Protein AF-A0A940SS03-F1 (afdb_monomer_lite)

Sequence (107 aa):
MLNTKPYYAPQNDWSSNDYYSLHRYLHRLVLHADRKKDEIAQLDIQRMSDKTKVLLYCIISYYHLEQLFELVNLQKLTECKPLSEPLVLSSHGLKEENVYYKMNVMF

Structure (mmCIF, N/CA/C/O backbone):
data_AF-A0A940SS03-F1
#
_entry.id   AF-A0A940SS03-F1
#
loop_
_atom_site.group_PDB
_atom_site.id
_atom_site.type_symbol
_atom_site.label_atom_id
_atom_site.label_alt_id
_atom_site.label_comp_id
_atom_site.label_asym_id
_atom_site.label_entity_id
_atom_site.label_seq_id
_atom_site.pdbx_PDB_ins_code
_atom_site.Cartn_x
_atom_site.Cartn_y
_atom_site.Cartn_z
_atom_site.occupancy
_atom_site.B_iso_or_equ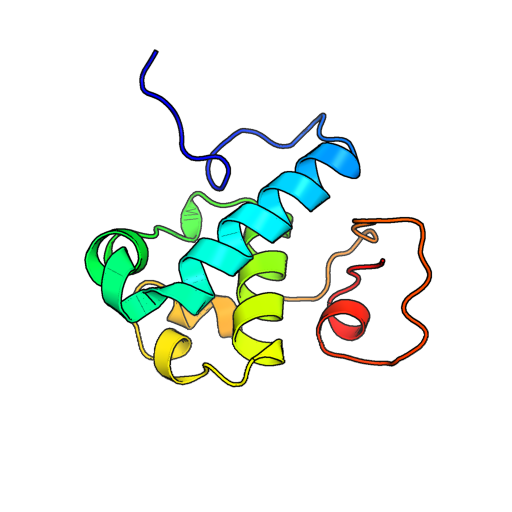iv
_atom_site.auth_seq_id
_atom_site.auth_comp_id
_atom_site.auth_asym_id
_atom_site.auth_atom_id
_atom_site.pdbx_PDB_model_num
ATOM 1 N N . MET A 1 1 ? 22.222 11.760 8.104 1.00 43.69 1 MET A N 1
ATOM 2 C CA . MET A 1 1 ? 21.082 11.686 7.165 1.00 43.69 1 MET A CA 1
ATOM 3 C C . MET A 1 1 ? 19.852 11.336 7.979 1.00 43.69 1 MET A C 1
ATOM 5 O O . MET A 1 1 ? 19.919 10.376 8.734 1.00 43.69 1 MET A O 1
ATOM 9 N N . LEU A 1 2 ? 18.779 12.128 7.912 1.00 47.31 2 LEU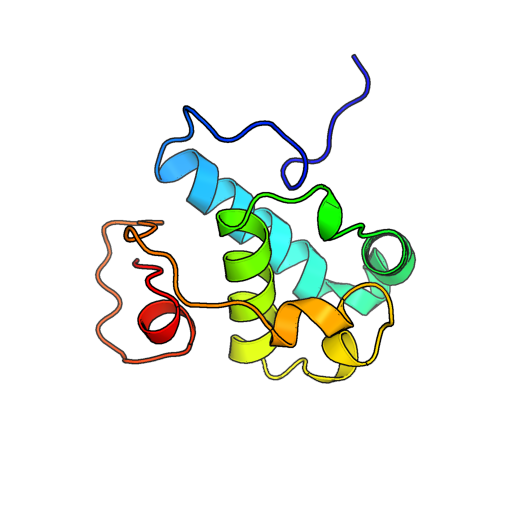 A N 1
ATOM 10 C CA . LEU A 1 2 ? 17.497 11.721 8.495 1.00 47.31 2 LEU A CA 1
ATOM 11 C C . LEU A 1 2 ? 17.102 10.391 7.840 1.00 47.31 2 LEU A C 1
ATOM 13 O O . LEU A 1 2 ? 16.962 10.341 6.619 1.00 47.31 2 LEU A O 1
ATOM 17 N N . ASN A 1 3 ? 17.006 9.321 8.638 1.00 66.00 3 ASN A N 1
ATOM 18 C CA . ASN A 1 3 ? 16.603 7.990 8.185 1.00 66.00 3 ASN A CA 1
ATOM 19 C C . ASN A 1 3 ? 15.208 8.087 7.562 1.00 66.00 3 ASN A C 1
ATOM 21 O O . ASN A 1 3 ? 14.194 8.056 8.261 1.00 66.00 3 ASN A O 1
ATOM 25 N N . THR A 1 4 ? 15.165 8.263 6.243 1.00 83.00 4 THR A N 1
ATOM 26 C CA . THR A 1 4 ? 13.914 8.343 5.497 1.00 83.00 4 THR A CA 1
ATOM 27 C C . THR A 1 4 ? 13.270 6.970 5.551 1.00 83.00 4 THR A C 1
ATOM 29 O O . THR A 1 4 ? 13.910 5.955 5.275 1.00 83.00 4 THR A O 1
ATOM 32 N N . LYS A 1 5 ? 12.008 6.930 5.974 1.00 90.88 5 LYS A N 1
ATOM 33 C CA . LYS A 1 5 ? 11.245 5.687 6.047 1.00 90.88 5 LYS A CA 1
ATOM 34 C C . LYS A 1 5 ? 11.166 5.055 4.651 1.00 90.88 5 LYS A C 1
ATOM 36 O O . LYS A 1 5 ? 11.014 5.791 3.677 1.00 90.88 5 LYS A O 1
ATOM 41 N N . PRO A 1 6 ? 11.225 3.717 4.533 1.00 91.88 6 PRO A N 1
ATOM 42 C CA . PRO A 1 6 ? 11.324 3.050 3.232 1.00 91.88 6 PRO A CA 1
ATOM 43 C C . PRO A 1 6 ? 10.145 3.371 2.301 1.00 91.88 6 PRO A C 1
ATOM 45 O O . PRO A 1 6 ? 10.321 3.464 1.093 1.00 91.88 6 PRO A O 1
ATOM 48 N N . TYR A 1 7 ? 8.960 3.631 2.856 1.00 94.38 7 TYR A N 1
ATOM 49 C CA . TYR A 1 7 ? 7.761 4.018 2.106 1.00 94.38 7 TYR A CA 1
ATOM 50 C C . TYR A 1 7 ? 7.753 5.479 1.599 1.00 94.38 7 TYR A C 1
ATOM 52 O O . TYR A 1 7 ? 6.839 5.864 0.877 1.00 94.38 7 TYR A O 1
ATOM 60 N N . TYR A 1 8 ? 8.764 6.287 1.939 1.00 95.06 8 TYR A N 1
ATOM 61 C CA . TYR A 1 8 ? 8.993 7.636 1.389 1.00 95.06 8 TYR A CA 1
ATOM 62 C C . TYR A 1 8 ? 10.307 7.757 0.608 1.00 95.06 8 TYR A C 1
ATOM 64 O O . TYR A 1 8 ? 10.654 8.846 0.151 1.00 95.06 8 TYR A O 1
ATOM 72 N N . ALA A 1 9 ? 11.077 6.675 0.495 1.00 93.06 9 ALA A N 1
ATOM 73 C CA . ALA A 1 9 ? 12.327 6.696 -0.248 1.00 93.06 9 ALA A CA 1
ATOM 74 C C . ALA A 1 9 ? 12.053 6.776 -1.765 1.00 93.06 9 ALA A C 1
ATOM 76 O O . ALA A 1 9 ? 11.053 6.218 -2.220 1.00 93.06 9 ALA A O 1
ATOM 77 N N . PRO A 1 10 ? 12.921 7.430 -2.561 1.00 92.50 10 PRO A N 1
ATOM 78 C CA . PRO A 1 10 ? 12.841 7.389 -4.022 1.00 92.50 10 PRO A CA 1
ATOM 79 C C . PRO A 1 10 ? 12.944 5.948 -4.542 1.00 92.50 10 PRO A C 1
ATOM 81 O O . PRO A 1 10 ? 13.801 5.197 -4.077 1.00 92.50 10 PRO A O 1
ATOM 84 N N . GLN A 1 11 ? 12.091 5.568 -5.501 1.00 92.75 11 GLN A N 1
ATOM 85 C CA . GLN A 1 11 ? 11.934 4.168 -5.947 1.00 92.75 11 GLN A CA 1
ATOM 86 C C . GLN A 1 11 ? 12.221 3.937 -7.435 1.00 92.75 11 GLN A C 1
ATOM 88 O O . GLN A 1 11 ? 11.828 2.909 -7.991 1.00 92.75 11 GLN A O 1
ATOM 93 N N . ASN A 1 12 ? 12.879 4.901 -8.084 1.00 90.25 12 ASN A N 1
ATOM 94 C CA . ASN A 1 12 ? 13.122 4.885 -9.528 1.00 90.25 12 ASN A CA 1
ATOM 95 C C . ASN A 1 12 ? 13.969 3.673 -9.956 1.00 90.25 12 ASN A C 1
ATOM 97 O O . ASN A 1 12 ? 13.684 3.083 -10.991 1.00 90.25 12 ASN A O 1
ATOM 101 N N . ASP A 1 13 ? 14.922 3.255 -9.114 1.00 91.56 13 ASP A N 1
ATOM 102 C CA . ASP A 1 13 ? 15.890 2.186 -9.413 1.00 91.56 13 ASP A CA 1
ATOM 103 C C . ASP A 1 13 ? 15.699 0.931 -8.545 1.00 91.56 13 ASP A C 1
ATOM 105 O O . ASP A 1 13 ? 16.620 0.143 -8.339 1.00 91.56 13 ASP A O 1
ATOM 109 N N . TRP A 1 14 ? 14.511 0.758 -7.965 1.00 94.44 14 TRP A N 1
ATOM 110 C CA . TRP A 1 14 ? 14.244 -0.366 -7.073 1.00 94.44 14 TRP A CA 1
ATOM 111 C C . TRP A 1 14 ? 14.075 -1.682 -7.828 1.00 94.44 14 TRP A C 1
ATOM 113 O O . TRP A 1 14 ? 13.307 -1.782 -8.788 1.00 94.44 14 TRP A O 1
ATOM 123 N N . SER A 1 15 ? 14.732 -2.717 -7.318 1.00 93.38 15 SER A N 1
ATOM 124 C CA . SER A 1 15 ? 14.577 -4.100 -7.757 1.00 93.38 15 SER A CA 1
ATOM 125 C C . SER A 1 15 ? 13.348 -4.764 -7.123 1.00 93.38 15 SER A C 1
ATOM 127 O O . SER A 1 15 ? 12.788 -4.276 -6.137 1.00 93.38 15 SER A O 1
ATOM 129 N N . SER A 1 16 ? 12.961 -5.942 -7.622 1.00 92.12 16 SER A N 1
ATOM 130 C CA . SER A 1 16 ? 11.926 -6.770 -6.981 1.00 92.12 16 SER A CA 1
ATOM 131 C C . SER A 1 16 ? 12.225 -7.054 -5.505 1.00 92.12 16 SER A C 1
ATOM 133 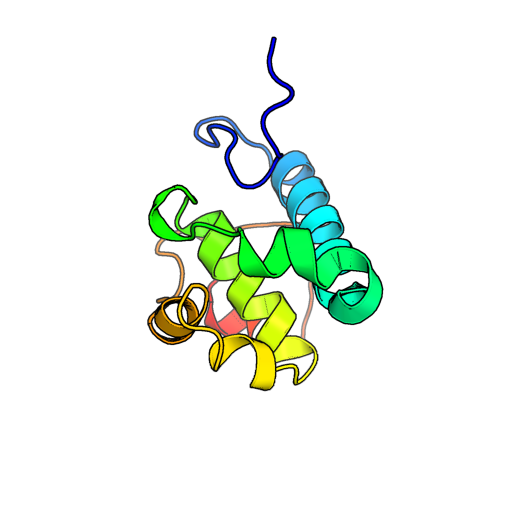O O . SER A 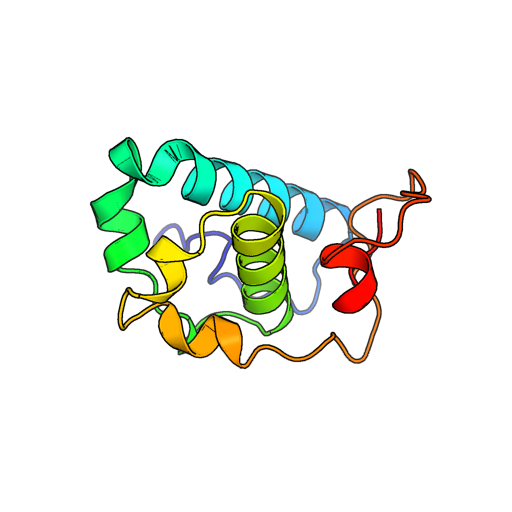1 16 ? 11.314 -7.036 -4.683 1.00 92.12 16 SER A O 1
ATOM 135 N N . ASN A 1 17 ? 13.499 -7.235 -5.136 1.00 92.31 17 ASN A N 1
ATOM 136 C CA . ASN A 1 17 ? 13.897 -7.480 -3.747 1.00 92.31 17 ASN A CA 1
ATOM 137 C C . ASN A 1 17 ? 13.675 -6.257 -2.843 1.00 92.31 17 ASN A C 1
ATOM 139 O O . ASN A 1 17 ? 13.325 -6.412 -1.667 1.00 92.31 17 ASN A O 1
ATOM 143 N N . ASP A 1 18 ? 13.847 -5.048 -3.381 1.00 94.81 18 ASP A N 1
ATOM 144 C CA . ASP A 1 18 ? 13.588 -3.805 -2.650 1.00 94.81 18 ASP A CA 1
ATOM 145 C C . ASP A 1 18 ? 12.088 -3.647 -2.392 1.00 94.81 18 ASP A C 1
ATOM 147 O O . ASP A 1 18 ? 11.669 -3.413 -1.255 1.00 94.81 18 ASP A O 1
ATOM 151 N N . TYR A 1 19 ? 11.260 -3.887 -3.414 1.00 95.06 19 TYR A N 1
ATOM 152 C CA . TYR A 1 19 ? 9.804 -3.870 -3.264 1.00 95.06 19 TYR A CA 1
ATOM 153 C C . TYR A 1 19 ? 9.289 -4.988 -2.359 1.00 95.06 19 TYR A C 1
ATOM 155 O O . TYR A 1 19 ? 8.377 -4.748 -1.570 1.00 95.06 19 TYR A O 1
ATOM 163 N N . TYR A 1 20 ? 9.891 -6.176 -2.394 1.00 93.69 20 TYR A N 1
ATOM 164 C CA . TYR A 1 20 ? 9.580 -7.248 -1.451 1.00 93.69 20 TYR A CA 1
ATOM 165 C C . TYR A 1 20 ? 9.918 -6.847 -0.010 1.00 93.69 20 TYR A C 1
ATOM 167 O O . TYR A 1 20 ? 9.133 -7.057 0.917 1.00 93.69 20 TYR A O 1
ATOM 175 N N . SER A 1 21 ? 11.066 -6.200 0.195 1.00 93.94 21 SER A N 1
ATOM 176 C CA . SER A 1 21 ? 11.472 -5.691 1.508 1.00 93.94 21 SER A CA 1
ATOM 177 C C . SER A 1 21 ? 10.535 -4.588 2.008 1.00 93.94 21 SER A C 1
ATOM 179 O O . SER A 1 21 ? 10.152 -4.597 3.184 1.00 93.94 21 SER A O 1
ATOM 181 N N . LEU A 1 22 ? 10.109 -3.680 1.122 1.00 96.12 22 LEU A N 1
ATOM 182 C CA . LEU A 1 22 ? 9.088 -2.675 1.417 1.00 96.12 22 LEU A CA 1
ATOM 183 C C . LEU A 1 22 ? 7.746 -3.326 1.753 1.00 96.12 22 LEU A C 1
ATOM 185 O O . LEU A 1 22 ? 7.142 -2.962 2.759 1.00 96.12 22 LEU A O 1
ATOM 189 N N . HIS A 1 23 ? 7.293 -4.297 0.961 1.00 95.38 23 HIS A N 1
ATOM 190 C CA . HIS A 1 23 ? 6.049 -5.025 1.208 1.00 95.38 23 HIS A CA 1
ATOM 191 C C . HIS A 1 23 ? 6.056 -5.646 2.604 1.00 95.38 23 HIS A C 1
ATOM 193 O O . HIS A 1 23 ? 5.161 -5.364 3.395 1.00 95.38 23 HIS A O 1
ATOM 199 N N . ARG A 1 24 ? 7.127 -6.357 2.981 1.00 93.62 24 ARG A N 1
ATOM 200 C CA . ARG A 1 24 ? 7.291 -6.905 4.340 1.00 93.62 24 ARG A CA 1
ATOM 201 C C . ARG A 1 24 ? 7.310 -5.831 5.425 1.00 93.62 24 ARG A C 1
ATOM 203 O O . ARG A 1 24 ? 6.851 -6.075 6.541 1.00 93.62 24 ARG A O 1
ATOM 210 N N . TYR A 1 25 ? 7.879 -4.662 5.140 1.00 94.44 25 TYR A N 1
ATOM 211 C CA . TYR A 1 25 ? 7.879 -3.541 6.075 1.00 94.44 25 TYR A CA 1
ATOM 212 C C . TYR A 1 25 ? 6.461 -3.009 6.308 1.00 94.44 25 TYR A C 1
ATOM 214 O O . TYR A 1 25 ? 6.029 -2.925 7.458 1.00 94.44 25 TYR A O 1
ATOM 222 N N . LEU A 1 26 ? 5.744 -2.685 5.231 1.00 95.50 26 LEU A N 1
ATOM 223 C CA . LEU A 1 26 ? 4.368 -2.184 5.269 1.00 95.50 26 LEU A CA 1
ATOM 224 C C . LEU A 1 26 ? 3.425 -3.203 5.908 1.00 95.50 26 LEU A C 1
ATOM 226 O O . LEU A 1 26 ? 2.567 -2.843 6.705 1.00 95.50 26 LEU A O 1
ATOM 230 N N . HIS A 1 27 ? 3.641 -4.483 5.622 1.00 94.12 27 HIS A N 1
ATOM 231 C CA . HIS A 1 27 ? 2.872 -5.585 6.181 1.00 94.12 27 HIS A CA 1
ATOM 232 C C . HIS A 1 27 ? 2.958 -5.616 7.708 1.00 94.12 27 HIS A C 1
ATOM 234 O O . HIS A 1 27 ? 1.935 -5.600 8.389 1.00 94.12 27 HIS A O 1
ATOM 240 N N . ARG A 1 28 ? 4.174 -5.517 8.262 1.00 92.75 28 ARG A N 1
ATOM 241 C CA . ARG A 1 28 ? 4.377 -5.383 9.714 1.00 92.75 28 ARG A CA 1
ATOM 242 C C . ARG A 1 28 ? 3.800 -4.090 10.279 1.00 92.75 28 ARG A C 1
ATOM 244 O O . ARG A 1 28 ? 3.343 -4.096 11.417 1.00 92.75 28 ARG A O 1
ATOM 251 N N . LEU A 1 29 ? 3.867 -2.987 9.532 1.00 93.00 29 LEU A N 1
ATOM 252 C CA . LEU A 1 29 ? 3.315 -1.705 9.970 1.00 93.00 29 LEU A CA 1
ATOM 253 C C . LEU A 1 29 ? 1.796 -1.808 10.160 1.00 93.00 29 LEU A C 1
ATOM 255 O O . LEU A 1 29 ? 1.294 -1.428 11.213 1.00 93.00 29 LEU A O 1
ATOM 259 N N . VAL A 1 30 ? 1.099 -2.374 9.172 1.00 92.81 30 VAL A N 1
ATOM 260 C CA . VAL A 1 30 ? -0.362 -2.524 9.158 1.00 92.81 30 VAL A CA 1
ATOM 261 C C . VAL A 1 30 ? -0.836 -3.579 10.160 1.00 92.81 30 VAL A C 1
ATOM 263 O O . VAL A 1 30 ? -1.714 -3.296 10.968 1.00 92.81 30 VAL A O 1
ATOM 266 N N . LEU A 1 31 ? -0.236 -4.774 10.180 1.00 90.44 31 LEU A N 1
ATOM 267 C CA . LEU A 1 31 ? -0.675 -5.850 11.084 1.00 90.44 31 LEU A CA 1
ATOM 268 C C . LEU A 1 31 ? -0.372 -5.586 12.564 1.00 90.44 31 LEU A C 1
ATOM 270 O O . LEU A 1 31 ? -0.932 -6.240 13.441 1.00 90.44 31 LEU A O 1
ATOM 274 N N . HIS A 1 32 ? 0.513 -4.637 12.864 1.00 89.06 32 HIS A N 1
ATOM 275 C CA . HIS A 1 32 ? 0.779 -4.187 14.229 1.00 89.06 32 HIS A CA 1
ATOM 276 C C . HIS A 1 32 ? 0.246 -2.776 14.484 1.00 89.06 32 HIS A C 1
ATOM 278 O O . HIS A 1 32 ? 0.828 -2.049 15.295 1.00 89.06 32 HIS A O 1
ATOM 284 N N . ALA A 1 33 ? -0.853 -2.401 13.820 1.00 77.94 33 ALA A N 1
ATOM 285 C CA . ALA A 1 33 ? -1.461 -1.079 13.921 1.00 77.94 33 ALA A CA 1
ATOM 286 C C . ALA A 1 33 ? -1.670 -0.617 15.369 1.00 77.94 33 ALA A C 1
ATOM 288 O O . ALA A 1 33 ? -1.310 0.510 15.686 1.00 77.94 33 ALA A O 1
ATOM 289 N N . ASP A 1 34 ? -2.097 -1.486 16.288 1.00 80.56 34 ASP A N 1
ATOM 290 C CA . ASP A 1 34 ? -2.279 -1.116 17.703 1.00 80.56 34 ASP A CA 1
ATOM 291 C C . ASP A 1 34 ? -0.997 -0.576 18.359 1.00 80.56 34 ASP A C 1
ATOM 293 O O . ASP A 1 34 ? -1.026 0.364 19.154 1.00 80.56 34 ASP A O 1
ATOM 297 N N . ARG A 1 35 ? 0.160 -1.144 17.993 1.00 86.00 35 ARG A N 1
ATOM 298 C CA . ARG A 1 35 ? 1.488 -0.730 18.486 1.00 86.00 35 ARG A CA 1
ATOM 299 C C . ARG A 1 35 ? 2.128 0.358 17.626 1.00 86.00 35 ARG A C 1
ATOM 301 O O . ARG A 1 35 ? 3.142 0.931 18.020 1.00 86.00 35 ARG A O 1
ATOM 308 N N . LYS A 1 36 ? 1.587 0.597 16.432 1.00 87.12 36 LYS A N 1
ATOM 309 C CA . LYS A 1 36 ? 2.112 1.510 15.408 1.00 87.12 36 LYS A CA 1
ATOM 310 C C . LYS A 1 36 ? 1.142 2.635 15.059 1.00 87.12 36 LYS A C 1
ATOM 312 O O . LYS A 1 36 ? 1.363 3.337 14.078 1.00 87.12 36 LYS A O 1
ATOM 317 N N . LYS A 1 37 ? 0.113 2.842 15.881 1.00 85.69 37 LYS A N 1
ATOM 318 C CA . LYS A 1 37 ? -0.977 3.794 15.645 1.00 85.69 37 LYS A CA 1
ATOM 319 C C . LYS A 1 37 ? -0.475 5.206 15.354 1.00 85.69 37 LYS A C 1
ATOM 321 O O . LYS A 1 37 ? -0.968 5.836 14.430 1.00 85.69 37 LYS A O 1
ATOM 326 N N . ASP A 1 38 ? 0.556 5.656 16.071 1.00 87.19 38 ASP A N 1
ATOM 327 C CA . ASP A 1 38 ? 1.120 6.996 15.895 1.00 87.19 38 ASP A CA 1
ATOM 328 C C . ASP A 1 38 ? 1.815 7.124 14.533 1.00 87.19 38 ASP A C 1
ATOM 330 O O . ASP A 1 38 ? 1.703 8.146 13.866 1.00 87.19 38 ASP A O 1
ATOM 334 N N . GLU A 1 39 ? 2.490 6.061 14.084 1.00 91.44 39 GLU A N 1
ATOM 335 C CA . GLU A 1 39 ? 3.125 6.013 12.765 1.00 91.44 39 GLU A CA 1
ATOM 336 C C . GLU A 1 39 ? 2.072 5.959 11.651 1.00 91.44 39 GLU A C 1
ATOM 338 O O . GLU A 1 39 ? 2.204 6.678 10.665 1.00 91.44 39 GLU A O 1
ATOM 343 N N . ILE A 1 40 ? 1.003 5.175 11.834 1.00 91.50 40 ILE A N 1
ATOM 344 C CA . ILE A 1 40 ? -0.121 5.076 10.891 1.00 91.50 40 ILE A CA 1
ATOM 345 C C . ILE A 1 40 ? -0.864 6.411 10.764 1.00 91.50 40 ILE A C 1
ATOM 347 O O . ILE A 1 40 ? -1.140 6.845 9.648 1.00 91.50 40 ILE A O 1
ATOM 351 N N . ALA A 1 41 ? -1.143 7.090 11.877 1.00 89.31 41 ALA A N 1
ATOM 352 C CA . ALA A 1 41 ? -1.826 8.384 11.891 1.00 89.31 41 ALA A CA 1
ATOM 353 C C . ALA A 1 41 ? -1.004 9.504 11.225 1.00 89.31 41 ALA A C 1
ATOM 355 O O . ALA A 1 41 ? -1.566 10.488 10.751 1.00 89.31 41 ALA A O 1
ATOM 356 N N . GLN A 1 42 ? 0.322 9.351 11.171 1.00 90.44 42 GLN A N 1
ATOM 357 C CA . GLN A 1 42 ? 1.249 10.296 10.540 1.00 90.44 42 GLN A CA 1
ATOM 358 C C . GLN A 1 42 ? 1.608 9.929 9.092 1.00 90.44 42 GLN A C 1
ATOM 360 O O . GLN A 1 42 ? 2.437 10.606 8.476 1.00 90.44 42 GLN A O 1
ATOM 365 N N . LEU A 1 43 ? 1.034 8.857 8.533 1.00 94.12 43 LEU A N 1
ATOM 366 C CA . LEU A 1 43 ? 1.256 8.529 7.129 1.00 94.12 43 LEU A CA 1
ATOM 367 C C . LEU A 1 43 ? 0.676 9.626 6.239 1.00 94.12 43 LEU A C 1
ATOM 369 O O . LEU A 1 43 ? -0.496 9.973 6.337 1.00 94.12 43 LEU A O 1
ATOM 373 N N . ASP A 1 44 ? 1.505 10.123 5.336 1.00 94.62 44 ASP A N 1
ATOM 374 C CA . ASP A 1 44 ? 1.165 11.074 4.297 1.00 94.62 44 ASP A CA 1
ATOM 375 C C . ASP A 1 44 ? 1.279 10.359 2.953 1.00 94.62 44 ASP A C 1
ATOM 377 O O . ASP A 1 44 ? 2.345 10.266 2.336 1.00 94.62 44 ASP A O 1
ATOM 381 N N . ILE A 1 45 ? 0.151 9.819 2.505 1.00 94.69 45 ILE A N 1
ATOM 382 C CA . ILE A 1 45 ? 0.070 9.061 1.259 1.00 94.69 45 ILE A CA 1
ATOM 383 C C . ILE A 1 45 ? 0.391 9.914 0.026 1.00 94.69 45 ILE A C 1
ATOM 385 O O . ILE A 1 45 ? 0.736 9.351 -1.010 1.00 94.69 45 ILE A O 1
ATOM 389 N N . GLN A 1 46 ? 0.331 11.250 0.100 1.00 93.06 46 GLN A N 1
ATOM 390 C CA . GLN A 1 46 ? 0.652 12.111 -1.046 1.00 93.06 46 GLN A CA 1
ATOM 391 C C . GLN A 1 46 ? 2.145 12.087 -1.381 1.00 93.06 46 GLN A C 1
ATOM 393 O O . GLN A 1 46 ? 2.523 12.287 -2.533 1.00 93.06 46 GLN A O 1
ATOM 398 N N . ARG A 1 47 ? 2.991 11.791 -0.390 1.00 94.00 47 ARG A N 1
ATOM 399 C CA . ARG A 1 47 ? 4.446 11.663 -0.550 1.00 94.00 47 ARG A CA 1
ATOM 400 C C . ARG A 1 47 ? 4.893 10.275 -0.996 1.00 94.00 47 ARG A C 1
ATOM 402 O O . ARG A 1 47 ? 6.076 10.073 -1.257 1.00 94.00 47 ARG A O 1
ATOM 409 N N . MET A 1 48 ? 3.976 9.313 -1.034 1.00 95.19 48 MET A N 1
ATOM 410 C CA . MET A 1 48 ? 4.264 7.943 -1.440 1.00 95.19 48 MET A CA 1
ATOM 411 C C . MET A 1 48 ? 4.206 7.803 -2.961 1.00 95.19 48 MET A C 1
ATOM 413 O O . MET A 1 48 ? 3.381 8.430 -3.630 1.00 95.19 48 MET A O 1
ATOM 417 N N . SER A 1 49 ? 5.039 6.916 -3.503 1.00 95.62 49 SER A N 1
ATOM 418 C CA . SER A 1 49 ? 4.896 6.463 -4.887 1.00 95.62 49 SER A CA 1
ATOM 419 C C . SER A 1 49 ? 3.588 5.691 -5.076 1.00 95.62 49 SER A C 1
ATOM 421 O O . SER A 1 49 ? 3.049 5.113 -4.126 1.00 95.62 49 SER A O 1
ATOM 423 N N . ASP A 1 50 ? 3.112 5.593 -6.314 1.00 95.50 50 ASP A N 1
ATOM 424 C CA . ASP A 1 50 ? 1.906 4.815 -6.613 1.00 95.50 50 ASP A CA 1
ATOM 425 C C . ASP A 1 50 ? 2.087 3.329 -6.288 1.00 95.50 50 ASP A C 1
ATOM 427 O O . ASP A 1 50 ? 1.197 2.719 -5.703 1.00 95.50 50 ASP A O 1
ATOM 431 N N . LYS A 1 51 ? 3.282 2.772 -6.525 1.00 96.62 51 LYS A N 1
ATOM 432 C CA . LYS A 1 51 ? 3.637 1.404 -6.110 1.00 96.62 51 LYS A CA 1
ATOM 433 C C . LYS A 1 51 ? 3.479 1.208 -4.599 1.00 96.62 51 LYS A C 1
ATOM 435 O O . LYS A 1 51 ? 2.923 0.206 -4.164 1.00 96.62 51 LYS A O 1
ATOM 440 N N . THR A 1 52 ? 3.902 2.178 -3.789 1.00 97.19 52 THR A N 1
ATOM 441 C CA . THR A 1 52 ? 3.765 2.112 -2.324 1.00 97.19 52 THR A CA 1
ATOM 442 C C . THR A 1 52 ? 2.309 2.204 -1.883 1.00 97.19 52 THR A C 1
ATOM 444 O O . THR A 1 52 ? 1.884 1.411 -1.043 1.00 97.19 52 THR A O 1
ATOM 447 N N . LYS A 1 53 ? 1.534 3.132 -2.462 1.00 97.75 53 LYS A N 1
ATOM 448 C CA . LYS A 1 53 ? 0.095 3.264 -2.178 1.00 97.75 53 LYS A CA 1
ATOM 449 C C . LYS A 1 53 ? -0.646 1.971 -2.512 1.00 97.75 53 LYS A C 1
ATOM 451 O O . LYS A 1 53 ? -1.411 1.479 -1.688 1.00 97.75 53 LYS A O 1
ATOM 456 N N . VAL A 1 54 ? -0.357 1.386 -3.676 1.00 97.62 54 VAL A N 1
ATOM 457 C CA . VAL A 1 54 ? -0.939 0.114 -4.115 1.00 97.62 54 VAL A CA 1
ATOM 458 C C . VAL A 1 54 ? -0.573 -1.022 -3.165 1.00 97.62 54 VAL A C 1
ATOM 460 O O . VAL A 1 54 ? -1.465 -1.760 -2.754 1.00 97.62 54 VAL A O 1
ATOM 463 N N . LEU A 1 55 ? 0.694 -1.152 -2.754 1.00 97.12 55 LEU A N 1
ATOM 464 C CA . LEU A 1 55 ? 1.090 -2.171 -1.776 1.00 97.12 55 LEU A CA 1
ATOM 465 C C . LEU A 1 55 ? 0.340 -2.009 -0.451 1.00 97.12 55 LEU A C 1
ATOM 467 O O . LEU A 1 55 ? -0.147 -2.995 0.098 1.00 97.12 55 LEU A O 1
ATOM 471 N N . LEU A 1 56 ? 0.217 -0.778 0.047 1.00 97.00 56 LEU A N 1
ATOM 472 C CA . LEU A 1 56 ? -0.488 -0.493 1.292 1.00 97.00 56 LEU A CA 1
ATOM 473 C C . LEU A 1 56 ? -1.984 -0.830 1.182 1.00 97.00 56 LEU A C 1
ATOM 475 O O . LEU A 1 56 ? -2.514 -1.522 2.050 1.00 97.00 56 LEU A O 1
ATOM 479 N N . TYR A 1 57 ? -2.634 -0.429 0.086 1.00 97.50 57 TYR A N 1
ATOM 480 C CA . TYR A 1 57 ? -4.019 -0.794 -0.223 1.00 97.50 57 TYR A CA 1
ATOM 481 C C . TYR A 1 57 ? -4.213 -2.315 -0.293 1.00 97.50 57 TYR A C 1
ATOM 483 O O . TYR A 1 57 ? -5.149 -2.843 0.313 1.00 97.50 57 TYR A O 1
ATOM 491 N N . CYS A 1 58 ? -3.316 -3.030 -0.983 1.00 95.88 58 CYS A N 1
ATOM 492 C CA . CYS A 1 58 ? -3.385 -4.485 -1.106 1.00 95.88 58 CYS A CA 1
ATOM 493 C C . CYS A 1 58 ? -3.267 -5.168 0.257 1.00 95.88 58 CYS A C 1
ATOM 495 O O . CYS A 1 58 ? -4.038 -6.076 0.540 1.00 95.88 58 CYS A O 1
ATOM 497 N N . ILE A 1 59 ? -2.341 -4.730 1.115 1.00 95.75 59 ILE A N 1
ATOM 498 C CA . ILE A 1 59 ? -2.171 -5.296 2.459 1.00 95.75 59 ILE A CA 1
ATOM 499 C C . ILE A 1 59 ? -3.438 -5.079 3.292 1.00 95.75 59 ILE A C 1
ATOM 501 O O . ILE A 1 59 ? -3.962 -6.041 3.844 1.00 95.75 59 ILE A O 1
ATOM 505 N N . ILE A 1 60 ? -3.950 -3.848 3.364 1.00 95.69 60 ILE A N 1
ATOM 506 C CA . ILE A 1 60 ? -5.140 -3.531 4.170 1.00 95.69 60 ILE A CA 1
ATOM 507 C C . ILE A 1 60 ? -6.347 -4.355 3.697 1.00 95.69 60 ILE A C 1
ATOM 509 O O . ILE A 1 60 ? -7.018 -4.985 4.513 1.00 95.69 60 ILE A O 1
ATOM 513 N N . SER A 1 61 ? -6.573 -4.409 2.383 1.00 95.75 61 SER A N 1
ATOM 514 C CA . SER A 1 61 ? -7.717 -5.114 1.791 1.00 95.75 61 SER A CA 1
ATOM 515 C C . SER A 1 61 ? -7.595 -6.636 1.897 1.00 95.75 61 SER A C 1
ATOM 517 O O . SER A 1 61 ? -8.584 -7.323 2.120 1.00 95.75 61 SER A O 1
ATOM 519 N N . TYR A 1 62 ? -6.385 -7.186 1.751 1.00 94.00 62 TYR A N 1
ATOM 520 C CA . TYR A 1 62 ? -6.153 -8.631 1.842 1.00 94.00 62 TYR A CA 1
ATOM 521 C C . TYR A 1 62 ? -6.423 -9.177 3.249 1.00 94.00 62 TYR A C 1
ATOM 523 O O . TYR A 1 62 ? -6.852 -10.317 3.392 1.00 94.00 62 TYR A O 1
ATOM 531 N N . TYR A 1 63 ? -6.164 -8.373 4.285 1.00 93.12 63 TYR A N 1
ATOM 532 C CA . TYR A 1 63 ? -6.375 -8.756 5.684 1.00 93.12 63 TYR A CA 1
ATOM 533 C C . TYR A 1 63 ? -7.708 -8.280 6.269 1.00 93.12 63 TYR A C 1
ATOM 535 O O . TYR A 1 63 ? -7.910 -8.452 7.469 1.00 93.12 63 TYR A O 1
ATOM 543 N N . HIS A 1 64 ? -8.600 -7.709 5.454 1.00 93.50 64 HIS A N 1
ATOM 544 C CA . HIS A 1 64 ? -9.891 -7.176 5.901 1.00 93.50 64 HIS A CA 1
ATOM 545 C C . HIS A 1 64 ? -9.754 -6.171 7.059 1.00 93.50 64 HIS A C 1
ATOM 547 O O . HIS A 1 64 ? -10.364 -6.311 8.120 1.00 93.50 64 HIS A O 1
ATOM 553 N N . LEU A 1 65 ? -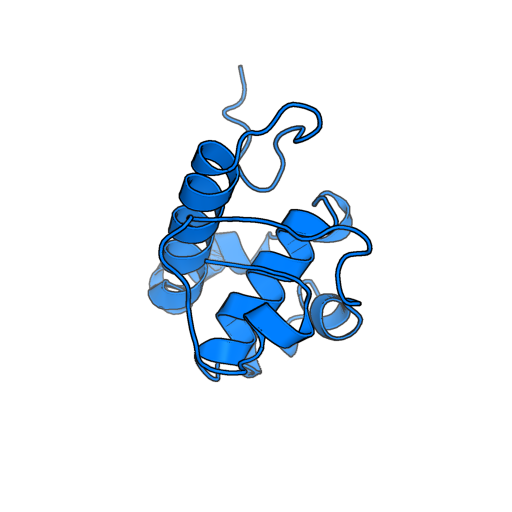8.863 -5.189 6.877 1.00 93.31 65 LEU A N 1
ATOM 554 C CA . LEU A 1 65 ? -8.607 -4.108 7.835 1.00 93.31 65 LEU A CA 1
ATOM 555 C C . LEU A 1 65 ? -9.212 -2.778 7.358 1.00 93.31 65 LEU A C 1
ATOM 557 O O . LEU A 1 65 ? -8.594 -1.719 7.508 1.00 93.31 65 LEU A O 1
ATOM 561 N N . GLU A 1 66 ? -10.398 -2.820 6.750 1.00 92.88 66 GLU A N 1
ATOM 562 C CA . GLU A 1 66 ? -11.047 -1.680 6.094 1.00 92.88 66 GLU A CA 1
ATOM 563 C C . GLU A 1 66 ? -11.267 -0.480 7.028 1.00 92.88 66 GLU A C 1
ATOM 565 O O . GLU A 1 66 ? -11.274 0.653 6.550 1.00 92.88 66 GLU A O 1
ATOM 570 N N . GLN A 1 67 ? -11.326 -0.684 8.349 1.00 92.56 67 GLN A N 1
ATOM 571 C CA . GLN A 1 67 ? -11.373 0.400 9.338 1.00 92.56 67 GLN A CA 1
ATOM 572 C C . GLN A 1 67 ? -10.190 1.376 9.219 1.00 92.56 67 GLN A C 1
ATOM 574 O O . GLN A 1 67 ? -10.294 2.541 9.592 1.00 92.56 67 GLN A O 1
ATOM 579 N N . LEU A 1 68 ? -9.050 0.937 8.673 1.00 92.88 68 LEU A N 1
ATOM 580 C CA . LEU A 1 68 ? -7.914 1.823 8.416 1.00 92.88 68 LEU A CA 1
ATOM 581 C C . LEU A 1 68 ? -8.209 2.834 7.300 1.00 92.88 68 LEU A C 1
ATOM 583 O O . LEU A 1 68 ? -7.630 3.918 7.311 1.00 92.88 68 LEU A O 1
ATOM 587 N N . PHE A 1 69 ? -9.115 2.528 6.369 1.00 94.81 69 PHE A N 1
ATOM 588 C CA . PHE A 1 69 ? -9.544 3.468 5.330 1.00 94.81 69 PHE A CA 1
ATOM 589 C C . PHE A 1 69 ? -10.488 4.558 5.854 1.00 94.81 69 PHE A C 1
ATOM 591 O O . PHE A 1 69 ? -10.680 5.564 5.174 1.00 94.81 69 PHE A O 1
ATOM 598 N N . GLU A 1 70 ? -11.036 4.411 7.061 1.00 92.94 70 GLU A N 1
ATOM 599 C CA . GLU A 1 70 ? -11.827 5.462 7.717 1.00 92.94 70 GLU A CA 1
ATOM 600 C C . GLU A 1 70 ? -10.941 6.607 8.239 1.00 92.94 70 GLU A C 1
ATOM 602 O O . GLU A 1 70 ? -11.422 7.711 8.501 1.00 92.94 70 GLU A O 1
ATOM 607 N N . LEU A 1 71 ? -9.627 6.377 8.356 1.00 92.81 71 LEU A N 1
ATOM 608 C CA . LEU A 1 71 ? -8.670 7.413 8.723 1.00 92.81 71 LEU A CA 1
ATOM 609 C C . LEU A 1 71 ? -8.504 8.413 7.573 1.00 92.81 71 LEU A C 1
ATOM 611 O O . LEU A 1 71 ? -8.148 8.039 6.455 1.00 92.81 71 LEU A O 1
ATOM 615 N N . VAL A 1 72 ? -8.673 9.707 7.864 1.00 93.94 72 VAL A N 1
ATOM 616 C CA . VAL A 1 72 ? -8.604 10.805 6.874 1.00 93.94 72 VAL A CA 1
ATOM 617 C C . VAL A 1 72 ? -7.330 10.752 6.022 1.00 93.94 72 VAL A C 1
ATOM 619 O O . VAL A 1 72 ? -7.360 11.030 4.824 1.00 93.94 72 VAL A O 1
ATOM 622 N N . ASN A 1 73 ? -6.200 10.375 6.621 1.00 94.56 73 ASN A N 1
ATOM 623 C CA . ASN A 1 73 ? -4.911 10.320 5.940 1.00 94.56 73 ASN A CA 1
ATOM 624 C C . ASN A 1 73 ? -4.731 9.081 5.040 1.00 94.56 73 ASN A C 1
ATOM 626 O O . ASN A 1 73 ? -3.866 9.099 4.166 1.00 94.56 73 ASN A O 1
ATOM 630 N N . LEU A 1 74 ? -5.543 8.034 5.220 1.00 95.25 74 LEU A N 1
ATOM 631 C CA . LEU A 1 74 ? -5.502 6.796 4.432 1.00 95.25 74 LEU A CA 1
ATOM 632 C C . LEU A 1 74 ? -6.706 6.624 3.505 1.00 95.25 74 LEU A C 1
ATOM 634 O O . LEU A 1 74 ? -6.636 5.814 2.584 1.00 95.25 74 LEU A O 1
ATOM 638 N N . GLN A 1 75 ? -7.778 7.393 3.694 1.00 95.25 75 GLN A N 1
ATOM 639 C CA . GLN A 1 75 ? -9.024 7.271 2.938 1.00 95.25 75 GLN A CA 1
ATOM 640 C C . GLN A 1 75 ? -8.807 7.258 1.420 1.00 95.25 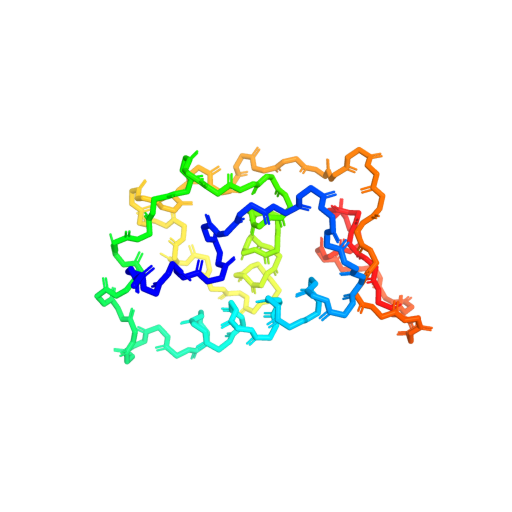75 GLN A C 1
ATOM 642 O O . GLN A 1 75 ? -9.373 6.413 0.724 1.00 95.25 75 GLN A O 1
ATOM 647 N N . LYS A 1 76 ? -7.922 8.119 0.891 1.00 94.62 76 LYS A N 1
ATOM 648 C CA . LYS A 1 76 ? -7.656 8.174 -0.560 1.00 94.62 76 LYS A CA 1
ATOM 649 C C . LYS A 1 76 ? -6.940 6.936 -1.114 1.00 94.62 76 LYS A C 1
ATOM 651 O O . LYS A 1 76 ? -6.813 6.810 -2.326 1.00 94.62 76 LYS A O 1
ATOM 656 N N . LEU A 1 77 ? -6.483 5.998 -0.278 1.00 95.88 77 LEU A N 1
ATOM 657 C CA . LEU A 1 77 ? -5.994 4.704 -0.766 1.00 95.88 77 LEU A CA 1
ATOM 658 C C . LEU A 1 77 ? -7.107 3.892 -1.436 1.00 95.88 77 LEU A C 1
ATOM 660 O O . LEU A 1 77 ? -6.807 3.105 -2.326 1.00 95.88 77 LEU A O 1
ATOM 664 N N . THR A 1 78 ? -8.372 4.115 -1.069 1.00 94.81 78 THR A N 1
ATOM 665 C CA . THR A 1 78 ? -9.531 3.482 -1.727 1.00 94.81 78 THR A CA 1
ATOM 666 C C . THR A 1 78 ? -9.705 3.912 -3.187 1.00 94.81 78 THR A C 1
ATOM 668 O O . THR A 1 78 ? -10.360 3.218 -3.958 1.00 94.81 78 THR A O 1
ATOM 671 N N . GLU A 1 79 ? -9.067 5.014 -3.592 1.00 94.44 79 GLU A N 1
ATOM 672 C CA . GLU A 1 79 ? -9.050 5.519 -4.968 1.00 94.44 79 GLU A CA 1
ATOM 673 C C . GLU A 1 79 ? -7.867 4.967 -5.785 1.00 94.44 79 GLU A C 1
ATOM 675 O O . GLU A 1 79 ? -7.696 5.331 -6.954 1.00 94.44 79 GLU A O 1
ATOM 680 N N . CYS A 1 80 ? -7.023 4.109 -5.192 1.00 94.25 80 CYS A N 1
ATOM 681 C CA . CYS A 1 80 ? -5.901 3.503 -5.902 1.00 94.25 80 CYS A CA 1
ATOM 682 C C . CYS A 1 80 ? -6.393 2.717 -7.116 1.00 94.25 80 CYS A C 1
ATOM 684 O O . CYS A 1 80 ? -7.339 1.934 -7.047 1.00 94.25 80 CYS A O 1
ATOM 686 N N . LYS A 1 81 ? -5.687 2.895 -8.231 1.00 95.62 81 LYS A N 1
ATOM 687 C CA . LYS A 1 81 ? -5.912 2.140 -9.462 1.00 95.62 81 LYS A CA 1
ATOM 688 C C . LYS A 1 81 ? -4.840 1.063 -9.619 1.00 95.62 81 LYS A C 1
ATOM 690 O O . LYS A 1 81 ? -3.743 1.233 -9.079 1.00 95.62 81 LYS A O 1
ATOM 695 N N . PRO A 1 82 ? -5.131 -0.021 -10.354 1.00 97.00 82 PRO A N 1
ATOM 696 C CA . PRO A 1 82 ? -4.118 -1.003 -10.716 1.00 97.00 82 PRO A CA 1
ATOM 697 C C . PRO A 1 82 ? -2.908 -0.338 -11.376 1.00 97.00 82 PRO A C 1
ATOM 699 O O . PRO A 1 82 ? -3.060 0.634 -12.122 1.00 97.00 82 PRO A O 1
ATOM 702 N N . LEU A 1 83 ? -1.709 -0.855 -11.098 1.00 96.31 83 LEU A N 1
ATOM 703 C CA . LEU A 1 83 ? -0.485 -0.330 -11.701 1.00 96.31 83 LEU A CA 1
ATOM 704 C C . LEU A 1 83 ? -0.491 -0.572 -13.215 1.00 96.31 83 LEU A C 1
ATOM 706 O O . LEU A 1 83 ? -0.899 -1.637 -13.680 1.00 96.31 83 LEU A O 1
ATOM 710 N N . SER A 1 84 ? -0.001 0.402 -13.986 1.00 94.75 84 SER A N 1
ATOM 711 C CA . SER A 1 84 ? 0.119 0.280 -15.446 1.00 94.75 84 SER A CA 1
ATOM 712 C C . SER A 1 84 ? 1.124 -0.795 -15.861 1.00 94.75 84 SER A C 1
ATOM 714 O O . SER A 1 84 ? 0.925 -1.476 -16.861 1.00 94.75 84 SER A O 1
ATOM 716 N N . GLU A 1 85 ? 2.183 -0.959 -15.071 1.00 92.31 85 GLU A N 1
ATOM 717 C CA . GLU A 1 85 ? 3.192 -2.000 -15.231 1.00 92.31 85 GLU A CA 1
ATOM 718 C C . GLU A 1 85 ? 3.167 -2.935 -14.022 1.00 92.31 85 GLU A C 1
ATOM 720 O O . GLU A 1 85 ? 3.006 -2.454 -12.893 1.00 92.31 85 GLU A O 1
ATOM 725 N N . PRO A 1 86 ? 3.356 -4.250 -14.222 1.00 91.88 86 PRO A N 1
ATOM 726 C CA . PRO A 1 86 ? 3.322 -5.175 -13.110 1.00 91.88 86 PRO A CA 1
ATOM 727 C C . PRO A 1 86 ? 4.429 -4.937 -12.092 1.00 91.88 86 PRO A C 1
ATOM 729 O O . PRO A 1 86 ? 5.610 -4.849 -12.436 1.00 91.88 86 PRO A O 1
ATOM 732 N N . LEU A 1 87 ? 4.056 -4.916 -10.814 1.00 93.75 87 LEU A N 1
ATOM 733 C CA . LEU A 1 87 ? 5.014 -4.911 -9.719 1.00 93.75 87 LEU A CA 1
ATOM 734 C C . LEU A 1 87 ? 5.285 -6.342 -9.254 1.00 93.75 87 LEU A C 1
ATOM 736 O O . LEU A 1 87 ? 4.473 -6.941 -8.555 1.00 93.75 87 LEU A O 1
ATOM 740 N N . VAL A 1 88 ? 6.446 -6.876 -9.621 1.00 91.19 88 VAL A N 1
ATOM 741 C CA . VAL A 1 88 ? 6.876 -8.232 -9.254 1.00 91.19 88 VAL A CA 1
ATOM 742 C C . VAL A 1 88 ? 7.620 -8.199 -7.917 1.00 91.19 88 VAL A C 1
ATOM 744 O O . VAL A 1 88 ? 8.707 -7.624 -7.834 1.00 91.19 88 VAL A O 1
ATOM 747 N N . LEU A 1 89 ? 7.046 -8.814 -6.881 1.00 89.00 89 LEU A N 1
ATOM 748 C CA . LEU A 1 89 ? 7.628 -8.929 -5.537 1.00 89.00 89 LEU A CA 1
ATOM 749 C C . LEU A 1 89 ? 8.473 -10.195 -5.379 1.00 89.00 89 LEU A C 1
ATOM 751 O O . LEU A 1 89 ? 9.528 -10.168 -4.752 1.00 89.00 89 LEU A O 1
ATOM 755 N N . SER A 1 90 ? 8.036 -11.299 -5.970 1.00 79.00 90 SER A N 1
ATOM 756 C CA . SER A 1 90 ? 8.807 -12.534 -6.070 1.00 79.00 90 SER A CA 1
ATOM 757 C C . SER A 1 90 ? 8.516 -13.223 -7.404 1.00 79.00 90 SER A C 1
ATOM 759 O O . SER A 1 90 ? 7.712 -12.743 -8.198 1.00 79.00 90 SER A O 1
ATOM 761 N N . SER A 1 91 ? 9.223 -14.317 -7.677 1.00 63.50 91 SER A N 1
ATOM 762 C CA . SER A 1 91 ? 8.973 -15.213 -8.820 1.00 63.50 91 SER A CA 1
ATOM 763 C C . SER A 1 91 ? 8.319 -16.538 -8.385 1.00 63.50 91 SER A C 1
ATOM 765 O O . SER A 1 91 ? 8.278 -17.515 -9.134 1.00 63.50 91 SER A O 1
ATOM 767 N N . HIS A 1 92 ? 7.811 -16.585 -7.156 1.00 59.06 92 HIS A N 1
ATOM 768 C CA . HIS A 1 92 ? 7.065 -17.691 -6.577 1.00 59.06 92 HIS A CA 1
ATOM 769 C C . HIS A 1 92 ? 5.567 -17.505 -6.844 1.00 59.06 92 HIS A C 1
ATOM 771 O O . HIS A 1 92 ? 4.812 -17.114 -5.959 1.00 59.06 92 HIS A O 1
ATOM 777 N N . GLY A 1 93 ? 5.169 -17.836 -8.077 1.00 50.47 93 GLY A N 1
ATOM 778 C CA . GLY A 1 93 ? 3.819 -17.674 -8.618 1.00 50.47 93 GLY A CA 1
ATOM 779 C C . GLY A 1 93 ? 2.688 -17.858 -7.605 1.00 50.47 93 GLY A C 1
ATOM 780 O O . GLY A 1 93 ? 2.332 -18.992 -7.272 1.00 50.47 93 GLY A O 1
ATOM 781 N N . LEU A 1 94 ? 2.063 -16.759 -7.180 1.00 54.53 94 LEU A N 1
ATOM 782 C CA . LEU A 1 94 ? 0.738 -16.833 -6.564 1.00 54.53 94 LEU A CA 1
ATOM 783 C C . LEU A 1 94 ? -0.288 -17.118 -7.664 1.00 54.53 94 LEU A C 1
ATOM 785 O O . LEU A 1 94 ? -0.521 -16.303 -8.552 1.00 54.53 94 LEU A O 1
ATOM 789 N N . LYS A 1 95 ? -0.884 -18.312 -7.609 1.00 54.56 95 LYS A N 1
ATOM 790 C CA . LYS A 1 95 ? -1.871 -18.810 -8.582 1.00 54.56 95 LYS A CA 1
ATOM 791 C C . LYS A 1 95 ? -3.317 -18.399 -8.277 1.00 54.56 95 LYS A C 1
ATOM 793 O O . LYS A 1 95 ? -4.213 -18.808 -9.007 1.00 54.56 95 LYS A O 1
ATOM 798 N N . GLU A 1 96 ? -3.556 -17.626 -7.221 1.00 66.75 96 GLU A N 1
ATOM 799 C CA . GLU A 1 96 ? -4.909 -17.256 -6.799 1.00 66.75 96 GLU A CA 1
ATOM 800 C C . GLU A 1 96 ? -5.210 -15.789 -7.094 1.00 66.75 96 GLU A C 1
ATOM 802 O O . GLU A 1 96 ? -4.466 -14.884 -6.707 1.00 66.75 96 GLU A O 1
ATOM 807 N N . GLU A 1 97 ? -6.331 -15.562 -7.778 1.00 78.44 97 GLU A N 1
ATOM 808 C CA . GLU A 1 97 ? -6.841 -14.230 -8.071 1.00 78.44 97 GLU A CA 1
ATOM 809 C C . GLU A 1 97 ? -7.273 -13.542 -6.768 1.00 78.44 97 GLU A C 1
ATOM 811 O O . GLU A 1 97 ? -8.315 -13.841 -6.186 1.00 78.44 97 GLU A O 1
ATOM 816 N N . ASN A 1 98 ? -6.454 -12.607 -6.292 1.00 88.81 98 ASN A N 1
ATOM 817 C CA . ASN A 1 98 ? -6.706 -11.828 -5.082 1.00 88.81 98 ASN A CA 1
ATOM 818 C C . ASN A 1 98 ? -6.513 -10.324 -5.353 1.00 88.81 98 ASN A C 1
ATOM 820 O O . ASN A 1 98 ? -6.299 -9.900 -6.492 1.00 88.81 98 ASN A O 1
ATOM 824 N N . VAL A 1 99 ? -6.605 -9.492 -4.311 1.00 93.44 99 VAL A N 1
ATOM 825 C CA . VAL A 1 99 ? -6.454 -8.034 -4.458 1.00 93.44 99 VAL A CA 1
ATOM 826 C C . VAL A 1 99 ? -5.099 -7.626 -5.053 1.00 93.44 99 VAL A C 1
ATOM 828 O O . VAL A 1 99 ? -5.059 -6.684 -5.837 1.00 93.44 99 VAL A O 1
ATOM 831 N N . TYR A 1 100 ? -4.012 -8.355 -4.773 1.00 93.38 100 TYR A N 1
ATOM 832 C CA . TYR A 1 100 ? -2.704 -8.075 -5.373 1.00 93.38 100 TYR A CA 1
ATOM 833 C C . TYR A 1 100 ? -2.745 -8.274 -6.885 1.00 93.38 100 TYR A C 1
ATOM 835 O O . TYR A 1 100 ? -2.353 -7.372 -7.624 1.00 93.38 100 TYR A O 1
ATOM 843 N N . TYR A 1 101 ? -3.311 -9.393 -7.348 1.00 91.06 101 TYR A N 1
ATOM 844 C CA . TYR A 1 101 ? -3.476 -9.653 -8.778 1.00 91.06 101 TYR A CA 1
ATOM 845 C C . TYR A 1 101 ? -4.316 -8.560 -9.458 1.00 91.06 101 TYR A C 1
ATOM 847 O O . TYR A 1 101 ? -3.902 -8.000 -10.472 1.00 91.06 101 TYR A O 1
ATOM 855 N N . LYS A 1 102 ? -5.448 -8.174 -8.849 1.00 93.38 102 LYS A N 1
ATOM 856 C CA . LYS A 1 102 ? -6.321 -7.098 -9.360 1.00 93.38 102 LYS A CA 1
ATOM 857 C C . LYS A 1 102 ? -5.610 -5.749 -9.470 1.00 93.38 102 LYS A C 1
ATOM 859 O O . LYS A 1 102 ? -5.946 -4.958 -10.344 1.00 93.38 102 LYS A O 1
ATOM 864 N N . MET A 1 103 ? -4.626 -5.498 -8.610 1.00 95.94 103 MET A N 1
ATOM 865 C CA . MET A 1 103 ? -3.841 -4.264 -8.593 1.00 95.94 103 MET A CA 1
ATOM 866 C C . MET A 1 103 ? -2.531 -4.350 -9.393 1.00 95.94 103 MET A C 1
ATOM 868 O O . MET A 1 103 ? -1.723 -3.420 -9.340 1.00 95.94 103 MET A O 1
ATOM 872 N N . ASN A 1 104 ? -2.343 -5.427 -10.166 1.00 94.44 104 ASN A N 1
ATOM 873 C CA . ASN A 1 104 ? -1.153 -5.709 -10.969 1.00 94.44 104 ASN A CA 1
ATOM 874 C C . ASN A 1 104 ? 0.132 -5.866 -10.125 1.00 94.44 104 ASN A C 1
ATOM 876 O O . ASN A 1 104 ? 1.213 -5.403 -10.492 1.00 94.44 104 ASN A O 1
ATOM 880 N N . VAL A 1 105 ? 0.006 -6.515 -8.964 1.00 92.69 105 VAL A N 1
ATOM 881 C CA . VAL A 1 105 ? 1.117 -6.913 -8.091 1.00 92.69 105 VAL A CA 1
ATOM 882 C C . VAL A 1 105 ? 1.256 -8.433 -8.128 1.00 92.69 105 VAL A C 1
ATOM 884 O O . VAL A 1 105 ? 0.303 -9.159 -7.843 1.00 92.69 105 VAL A O 1
ATOM 887 N N . MET A 1 106 ? 2.448 -8.913 -8.475 1.00 89.12 106 MET A N 1
ATOM 888 C CA . MET A 1 106 ? 2.742 -10.330 -8.688 1.00 89.12 106 MET A CA 1
ATOM 889 C C . MET A 1 106 ? 3.732 -10.868 -7.658 1.00 89.12 106 MET A C 1
ATOM 891 O O . MET A 1 106 ? 4.587 -10.136 -7.154 1.00 89.12 106 MET A O 1
ATOM 895 N N . PHE A 1 107 ? 3.630 -12.166 -7.390 1.00 81.44 107 PHE A N 1
ATOM 896 C CA . PHE A 1 107 ? 4.508 -12.920 -6.503 1.00 81.44 107 PHE A CA 1
ATOM 897 C C . PHE A 1 107 ? 5.072 -14.134 -7.210 1.00 81.44 107 PHE A C 1
ATOM 899 O O . PHE A 1 107 ? 4.418 -14.639 -8.151 1.00 81.44 107 PHE A O 1
#

Secondary structure (DSSP, 8-state):
-----GGGS--TT--HHHHHHHHHHHHHHHHTHHHHHHHHHT--GGGS-HHHHHHHHHHHHHTT-GGGGGSTTTGGGGGPPPPSS-EES-SS---S--HHHHTTEE-

Foldseek 3Di:
DPPDDLQLDDCPPDDLQSLLVLLVVLLVLLVVCVVNVVVLLPDQCVSGDLSSLLSNLQSCVVVVVCVSCVRPRNVCSVVRAADPAARENDPPFDPDDGSCVRSRYTD

Radius of gyration: 13.28 Å; chains: 1; bounding box: 33×31×34 Å

pLDDT: mean 89.58, std 11.06, range [43.69, 97.75]